Protein AF-A0A6I5NVY1-F1 (afdb_monomer)

Sequence (56 aa):
MSQLRRLGIDEIALRKGHKDFVVVLSDLDTHTLIGMAAARTHAAIETLLLAWGPEE

pLDDT: mean 88.76, std 10.01, range [47.31, 96.12]

Solvent-accessible surface area (backbone atoms only — not comparable to full-atom values): 3580 Å² total; per-residue (Å²): 135,84,84,84,86,42,82,41,80,46,82,44,73,78,41,91,93,67,89,39,43,37,27,42,32,28,34,68,82,78,74,39,81,73,49,73,23,83,37,86,47,68,69,43,46,48,54,51,53,62,71,72,49,82,90,131

Radius of gyration: 12.2 Å; Cα contacts (8 Å, |Δi|>4): 83; chains: 1; bounding box: 37×13×26 Å

Nearest PDB structures (foldseek):
  6hlq-assembly1_I  TM=6.164E-01  e=1.277E+00  Saccharomyces cerevisiae S288C
  3hd0-assembly1_A  TM=5.229E-01  e=9.252E-01  Thermotoga maritima
  5efv-assembly1_A  TM=7.597E-01  e=8.270E+00  Dubowvirus dv11
  2adz-assembly1_A  TM=4.878E-01  e=5.619E+00  Mus musculus
  6fne-assembly2_B  TM=4.353E-01  e=6.816E+00  Homo sapiens

Foldseek 3Di:
DDPQPDKDWDWDAPDPPPQFIKIWIARPVVRGTLDIFRHPDPVSVVVSVVVSPDDD

Secondary structure (DSSP, 8-state):
------EEEEEEEEETTTTEEEEEEEETTTTEEEEEESSSSHHHHHHHHHHH----

Mean predicted aligned error: 4.41 Å

Structure (mmCIF, N/CA/C/O backbone):
data_AF-A0A6I5NVY1-F1
#
_entry.id   AF-A0A6I5NVY1-F1
#
loop_
_atom_site.group_PDB
_atom_site.id
_atom_site.type_symbol
_atom_site.label_atom_id
_atom_site.label_alt_id
_atom_site.label_comp_id
_atom_site.label_asym_id
_atom_site.label_entity_id
_atom_site.label_seq_id
_atom_site.pdbx_PDB_ins_code
_atom_site.Cartn_x
_atom_site.Cartn_y
_atom_site.Cartn_z
_atom_site.occupancy
_atom_site.B_iso_or_equiv
_atom_site.auth_seq_id
_atom_site.auth_comp_id
_atom_site.auth_asym_id
_atom_site.auth_atom_id
_atom_site.pdbx_PDB_model_num
ATOM 1 N N . MET A 1 1 ? -14.351 -3.978 13.356 1.00 47.31 1 MET A N 1
ATOM 2 C CA . MET A 1 1 ? -14.062 -3.088 12.216 1.00 47.31 1 MET A CA 1
ATOM 3 C C . MET A 1 1 ? -13.048 -2.078 12.722 1.00 47.31 1 MET A C 1
ATOM 5 O O . MET A 1 1 ? -13.321 -1.461 13.746 1.00 47.31 1 MET A O 1
ATOM 9 N N . SER A 1 2 ? -11.840 -2.038 12.159 1.00 62.03 2 SER A N 1
ATOM 10 C CA . SER A 1 2 ? -10.798 -1.108 12.611 1.00 62.03 2 SER A CA 1
ATOM 11 C C . SER A 1 2 ? -11.015 0.245 11.940 1.00 62.03 2 SER A C 1
ATOM 13 O O . SER A 1 2 ? -10.97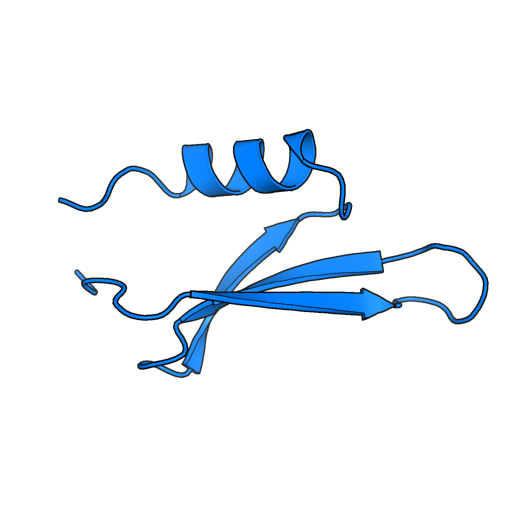4 0.315 10.717 1.00 62.03 2 SER A O 1
ATOM 15 N N . GLN A 1 3 ? -11.243 1.298 12.725 1.00 81.88 3 GLN A N 1
ATOM 16 C CA . GLN A 1 3 ? -11.136 2.672 12.231 1.00 81.88 3 GLN A CA 1
ATOM 17 C C . GLN A 1 3 ? -9.655 2.947 11.975 1.00 81.88 3 GLN A C 1
ATOM 19 O O . GLN A 1 3 ? -8.876 3.000 12.935 1.00 81.88 3 GLN A O 1
ATOM 24 N N . LEU A 1 4 ? -9.247 3.045 10.712 1.00 87.12 4 LEU A N 1
ATOM 25 C CA . LEU A 1 4 ? -7.851 3.272 10.373 1.00 87.12 4 LEU A CA 1
ATOM 26 C C . LEU A 1 4 ? -7.523 4.738 10.652 1.00 87.12 4 LEU A C 1
ATOM 28 O O . LEU A 1 4 ? -7.915 5.636 9.920 1.00 87.12 4 LEU A O 1
ATOM 32 N N . ARG A 1 5 ? -6.742 5.013 11.696 1.00 90.75 5 ARG A N 1
ATOM 33 C CA . ARG A 1 5 ? -6.392 6.405 12.031 1.00 90.75 5 ARG A CA 1
ATOM 34 C C . ARG A 1 5 ? -5.089 6.846 11.383 1.00 90.75 5 ARG A C 1
ATOM 36 O O . 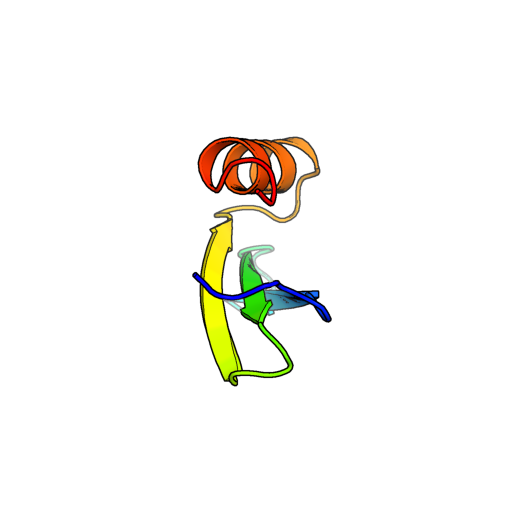ARG A 1 5 ? -4.896 8.038 11.139 1.00 90.75 5 ARG A O 1
ATOM 43 N N . ARG A 1 6 ? -4.168 5.904 11.160 1.00 93.56 6 ARG A N 1
ATOM 44 C CA . ARG A 1 6 ? -2.823 6.164 10.642 1.00 93.56 6 ARG A CA 1
ATOM 45 C C . ARG A 1 6 ? -2.435 5.110 9.610 1.00 93.56 6 ARG A C 1
ATOM 47 O O . ARG A 1 6 ? -2.141 3.969 9.956 1.00 93.56 6 ARG A O 1
ATOM 54 N N . LEU A 1 7 ? -2.387 5.525 8.347 1.00 93.94 7 LEU A N 1
ATOM 55 C CA . LEU A 1 7 ? -1.916 4.705 7.235 1.00 93.94 7 LEU A CA 1
ATOM 56 C C . LEU A 1 7 ? -0.407 4.894 7.028 1.00 93.94 7 LEU A C 1
ATOM 58 O O . LEU A 1 7 ? 0.060 6.013 6.813 1.00 93.94 7 LEU A O 1
ATOM 62 N N . GLY A 1 8 ? 0.340 3.797 7.058 1.00 95.12 8 GLY A N 1
ATOM 63 C CA . GLY A 1 8 ? 1.728 3.718 6.620 1.00 95.12 8 GLY A CA 1
ATOM 64 C C . GLY A 1 8 ? 1.797 3.307 5.157 1.00 95.12 8 GLY A C 1
ATOM 65 O O . GLY A 1 8 ? 1.076 2.400 4.741 1.00 95.12 8 GLY A O 1
ATOM 66 N N . ILE A 1 9 ? 2.659 3.966 4.385 1.00 95.56 9 ILE A N 1
ATOM 67 C CA . ILE A 1 9 ? 2.928 3.626 2.986 1.00 95.56 9 ILE A CA 1
ATOM 68 C C . ILE A 1 9 ? 4.438 3.608 2.796 1.00 95.56 9 ILE A C 1
ATOM 70 O O . ILE A 1 9 ? 5.075 4.659 2.833 1.00 95.56 9 ILE A O 1
ATOM 74 N N . ASP A 1 10 ? 4.985 2.423 2.554 1.00 94.62 10 ASP A N 1
ATOM 75 C CA . ASP A 1 10 ? 6.418 2.231 2.345 1.00 94.62 10 ASP A CA 1
ATOM 76 C C . ASP A 1 10 ? 6.698 1.585 0.988 1.00 94.62 10 ASP A C 1
ATOM 78 O O . ASP A 1 10 ? 5.951 0.726 0.520 1.00 94.62 10 ASP A O 1
ATOM 82 N N . GLU A 1 11 ? 7.809 1.974 0.362 1.00 92.81 11 GLU A N 1
ATOM 83 C CA . GLU A 1 11 ? 8.337 1.336 -0.845 1.00 92.81 11 GLU A CA 1
ATOM 84 C C . GLU A 1 11 ? 9.480 0.386 -0.473 1.00 92.81 11 GLU A C 1
ATOM 86 O O . GLU A 1 11 ? 10.485 0.797 0.110 1.00 92.81 11 GLU A O 1
ATOM 91 N N . ILE A 1 12 ? 9.360 -0.883 -0.863 1.00 92.69 12 ILE A N 1
ATOM 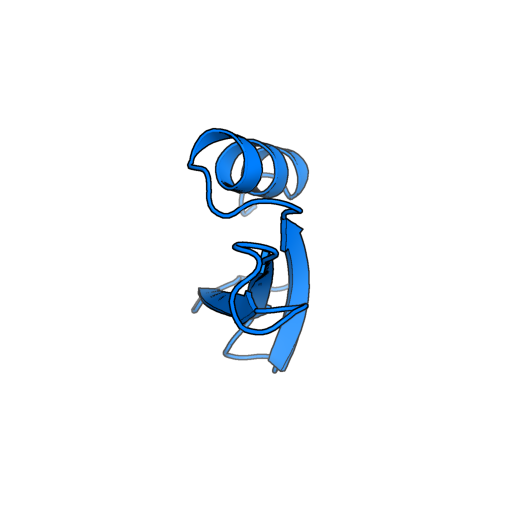92 C CA . ILE A 1 12 ? 10.405 -1.890 -0.676 1.00 92.69 12 ILE A CA 1
ATOM 93 C C . ILE A 1 12 ? 10.978 -2.262 -2.039 1.00 92.69 12 ILE A C 1
ATOM 95 O O . ILE A 1 12 ? 10.277 -2.792 -2.899 1.00 92.69 12 ILE A O 1
ATOM 99 N N . ALA A 1 13 ? 12.279 -2.033 -2.223 1.00 91.50 13 ALA A N 1
ATOM 100 C CA . ALA A 1 13 ? 13.004 -2.530 -3.387 1.00 91.50 13 ALA A CA 1
ATOM 101 C C . ALA A 1 13 ? 13.193 -4.049 -3.281 1.00 91.50 13 ALA A C 1
ATOM 103 O O . ALA A 1 13 ? 13.944 -4.525 -2.430 1.00 91.50 13 ALA A O 1
ATOM 104 N N . LEU A 1 14 ? 12.557 -4.803 -4.175 1.00 90.25 14 LEU A N 1
ATOM 105 C CA . LEU A 1 14 ? 12.670 -6.263 -4.234 1.00 90.25 14 LEU A CA 1
ATOM 106 C C . LEU A 1 14 ? 14.035 -6.698 -4.774 1.00 90.25 14 LEU A C 1
ATOM 108 O O . LEU A 1 14 ? 14.600 -7.707 -4.349 1.00 90.25 14 LEU A O 1
ATOM 112 N N . ARG A 1 15 ? 14.603 -5.907 -5.693 1.00 91.50 15 ARG A N 1
ATOM 113 C CA . ARG A 1 15 ? 15.933 -6.146 -6.258 1.00 91.50 15 ARG A CA 1
ATOM 114 C C . ARG A 1 15 ? 16.698 -4.841 -6.465 1.00 91.50 15 ARG A C 1
ATOM 116 O O . ARG A 1 15 ? 16.304 -3.968 -7.242 1.00 91.50 15 ARG A O 1
ATOM 123 N N . LYS A 1 16 ? 17.849 -4.724 -5.797 1.00 84.81 16 LYS A N 1
ATOM 124 C CA . LYS A 1 16 ? 18.701 -3.526 -5.832 1.00 84.81 16 LYS A CA 1
ATOM 125 C C . LYS A 1 16 ? 19.131 -3.186 -7.263 1.00 84.81 16 LYS A C 1
ATOM 127 O O . LYS A 1 16 ? 19.772 -3.994 -7.919 1.00 84.81 16 LYS A O 1
ATOM 132 N N . GLY A 1 17 ? 18.815 -1.974 -7.721 1.00 85.88 17 GLY A N 1
ATOM 133 C CA . GLY A 1 17 ? 19.229 -1.458 -9.034 1.00 85.88 17 GLY A CA 1
ATOM 134 C C . GLY A 1 17 ? 18.326 -1.838 -10.214 1.00 85.88 17 GLY A C 1
ATOM 135 O O . GLY A 1 17 ? 18.559 -1.353 -11.316 1.00 85.88 17 GLY A O 1
ATOM 136 N N . HIS A 1 18 ? 17.274 -2.637 -10.003 1.00 83.06 18 HIS A N 1
ATOM 137 C CA . HIS A 1 18 ? 16.408 -3.131 -11.087 1.00 83.06 18 HIS A CA 1
ATOM 138 C C . HIS A 1 18 ? 15.074 -2.394 -11.224 1.00 83.06 18 HIS A C 1
ATOM 140 O O . HIS A 1 18 ? 14.251 -2.770 -12.051 1.00 83.06 18 HIS A O 1
ATOM 146 N N . LYS A 1 19 ? 14.871 -1.331 -10.437 1.00 82.88 19 LYS A N 1
ATOM 147 C CA . LYS A 1 19 ? 13.604 -0.592 -10.351 1.00 82.88 19 LYS A CA 1
ATOM 148 C C . LYS A 1 19 ? 12.389 -1.485 -10.039 1.00 82.88 19 LYS A C 1
ATOM 150 O O . LYS A 1 19 ? 11.271 -1.158 -10.421 1.00 82.88 19 LYS A O 1
ATOM 155 N N . ASP A 1 20 ? 12.643 -2.601 -9.365 1.00 88.44 20 ASP A N 1
ATOM 156 C CA . ASP A 1 20 ? 11.642 -3.574 -8.958 1.00 88.44 20 ASP A CA 1
ATOM 157 C C . ASP A 1 20 ? 11.258 -3.285 -7.508 1.00 88.44 20 ASP A C 1
ATOM 159 O O . ASP A 1 20 ? 12.105 -3.382 -6.609 1.00 88.44 20 ASP A O 1
ATOM 163 N N . PHE A 1 21 ? 10.022 -2.839 -7.305 1.00 88.94 21 PHE A N 1
ATOM 164 C CA . PHE A 1 21 ? 9.534 -2.341 -6.027 1.00 88.94 21 PHE A CA 1
ATOM 165 C C . PHE A 1 21 ? 8.118 -2.831 -5.763 1.00 88.94 21 PHE A C 1
ATOM 167 O O . PHE A 1 21 ? 7.305 -2.923 -6.680 1.00 88.94 21 PHE A O 1
ATOM 174 N N . VAL A 1 22 ? 7.808 -3.035 -4.490 1.00 94.19 22 VAL A N 1
ATOM 175 C CA . VAL A 1 22 ? 6.443 -3.201 -3.995 1.00 94.19 22 VAL A CA 1
ATOM 176 C C . VAL A 1 22 ? 6.126 -2.052 -3.047 1.00 94.19 22 VAL A C 1
ATOM 178 O O . VAL A 1 22 ? 6.998 -1.607 -2.299 1.00 94.19 22 VAL A O 1
ATOM 181 N N . VAL A 1 23 ? 4.890 -1.566 -3.078 1.00 95.69 23 VAL A N 1
ATOM 182 C CA . VAL A 1 23 ? 4.391 -0.628 -2.069 1.00 95.69 23 VAL A CA 1
ATOM 183 C C . VAL A 1 23 ? 3.595 -1.405 -1.037 1.00 95.69 23 VAL A C 1
ATOM 185 O O . VAL A 1 23 ? 2.739 -2.208 -1.403 1.00 95.69 23 VAL A O 1
ATOM 188 N N . VAL A 1 24 ? 3.871 -1.166 0.238 1.00 96.12 24 VAL A N 1
ATOM 189 C CA . VAL A 1 24 ? 3.228 -1.821 1.376 1.00 96.12 24 VAL A CA 1
ATOM 190 C C . VAL A 1 24 ? 2.366 -0.803 2.107 1.00 96.12 24 VAL A C 1
ATOM 192 O O . VAL A 1 24 ? 2.851 0.270 2.460 1.00 96.12 24 VAL A O 1
ATOM 195 N N . LEU A 1 25 ? 1.098 -1.144 2.330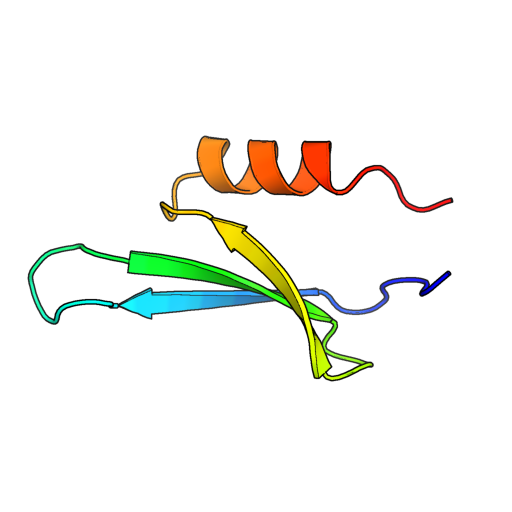 1.00 95.19 25 LEU A N 1
ATOM 196 C CA . LEU A 1 25 ? 0.155 -0.350 3.108 1.00 95.19 25 LEU A CA 1
ATOM 197 C C . LEU A 1 25 ? -0.064 -1.040 4.448 1.00 95.19 25 LEU A C 1
ATOM 199 O O . LEU A 1 25 ? -0.450 -2.211 4.479 1.00 95.19 25 LEU A O 1
ATOM 203 N N . SER A 1 26 ? 0.168 -0.332 5.547 1.00 94.81 26 SER A N 1
ATOM 204 C CA . SER A 1 26 ? 0.005 -0.870 6.899 1.00 94.81 26 SER A CA 1
ATOM 205 C C . SER A 1 26 ? -0.791 0.068 7.794 1.00 94.81 26 SER A C 1
ATOM 207 O O . SER A 1 26 ? -0.741 1.288 7.652 1.00 94.81 26 SER A O 1
ATOM 209 N N . ASP A 1 27 ? -1.532 -0.506 8.732 1.00 94.25 27 ASP A N 1
ATOM 210 C CA . ASP A 1 27 ? -2.106 0.243 9.839 1.00 94.25 27 ASP A CA 1
ATOM 211 C C . ASP A 1 27 ? -1.010 0.465 10.887 1.00 94.25 27 ASP A C 1
ATOM 213 O O . ASP A 1 27 ? -0.487 -0.488 11.473 1.00 94.25 27 ASP A O 1
ATOM 217 N N . LEU A 1 28 ? -0.642 1.726 11.117 1.00 94.94 28 LEU A N 1
ATOM 218 C CA . LEU A 1 28 ? 0.420 2.087 12.059 1.00 94.94 28 LEU A CA 1
ATOM 219 C C . LEU A 1 28 ? -0.022 2.010 13.526 1.00 94.94 28 LEU A C 1
ATOM 221 O O . LEU A 1 28 ? 0.832 2.060 14.413 1.00 94.94 28 LEU A O 1
ATOM 225 N N . ASP A 1 29 ? -1.323 1.926 13.798 1.00 93.88 29 ASP A N 1
ATOM 226 C CA . ASP A 1 29 ? -1.865 1.728 15.141 1.00 93.88 29 ASP A CA 1
ATOM 227 C C . ASP A 1 29 ? -1.875 0.249 15.526 1.00 93.88 29 ASP A C 1
ATOM 229 O O . ASP A 1 29 ? -1.499 -0.100 16.644 1.00 93.88 29 ASP A O 1
ATOM 233 N N . THR A 1 30 ? -2.291 -0.621 14.605 1.00 93.94 30 THR A N 1
ATOM 234 C CA . THR A 1 30 ? -2.402 -2.067 14.868 1.00 93.94 30 THR A CA 1
ATOM 235 C C . THR A 1 30 ? -1.194 -2.873 14.397 1.00 93.94 30 THR A C 1
ATOM 237 O O . THR A 1 30 ? -1.093 -4.058 14.712 1.00 93.94 30 THR A O 1
ATOM 240 N N . HIS A 1 31 ? -0.267 -2.248 13.666 1.00 93.19 31 HIS A N 1
ATOM 241 C CA . HIS A 1 31 ? 0.876 -2.898 13.018 1.00 93.19 31 HIS A CA 1
ATOM 242 C C . HIS A 1 31 ? 0.464 -4.035 12.070 1.00 93.19 31 HIS A C 1
ATOM 244 O O . HIS A 1 31 ? 1.187 -5.022 11.912 1.00 93.19 31 HIS A O 1
ATOM 250 N N . THR A 1 32 ? -0.707 -3.910 11.440 1.00 92.69 32 THR A N 1
ATOM 251 C CA . THR A 1 32 ? -1.242 -4.917 10.517 1.00 92.69 32 THR A CA 1
ATOM 252 C C . THR A 1 32 ? -1.039 -4.512 9.061 1.00 92.69 32 THR A C 1
ATOM 254 O O . THR A 1 32 ? -1.046 -3.333 8.711 1.00 92.69 32 THR A O 1
ATOM 257 N N . LEU A 1 33 ? -0.830 -5.506 8.192 1.00 93.06 33 LEU A N 1
ATOM 258 C CA . LEU A 1 33 ? -0.754 -5.299 6.748 1.00 93.06 33 LEU A CA 1
ATOM 259 C C . LEU A 1 33 ? -2.166 -5.098 6.190 1.00 93.06 33 LEU A C 1
ATOM 261 O O . LEU A 1 33 ? -3.005 -5.987 6.317 1.00 93.06 33 LEU A O 1
ATOM 265 N N . ILE A 1 34 ? -2.394 -3.965 5.531 1.00 92.69 34 ILE A N 1
ATOM 266 C CA . ILE A 1 34 ? -3.644 -3.672 4.821 1.00 92.69 34 ILE A CA 1
ATOM 267 C C . ILE A 1 34 ? -3.580 -4.257 3.410 1.00 92.69 34 ILE A C 1
ATOM 269 O O . ILE A 1 34 ? -4.514 -4.913 2.958 1.00 92.69 34 ILE A O 1
ATOM 273 N N . GLY A 1 35 ? -2.463 -4.054 2.710 1.00 93.94 35 GLY A N 1
ATOM 274 C CA . GLY A 1 35 ? -2.308 -4.543 1.346 1.00 93.94 35 GLY A CA 1
ATOM 275 C C . GLY A 1 35 ? -0.965 -4.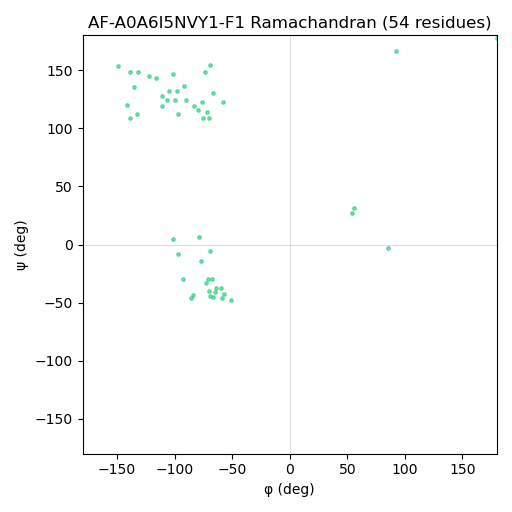199 0.721 1.00 93.94 35 GLY A C 1
ATOM 276 O O . GLY A 1 35 ? -0.124 -3.534 1.325 1.00 93.94 35 GLY A O 1
ATOM 277 N N . MET A 1 36 ? -0.765 -4.669 -0.509 1.00 95.88 36 MET A N 1
ATOM 278 C CA . MET A 1 36 ? 0.442 -4.401 -1.287 1.00 95.88 36 MET A CA 1
ATOM 279 C C . MET A 1 36 ? 0.087 -4.041 -2.726 1.00 95.88 36 MET A C 1
ATOM 281 O O . MET A 1 36 ? -0.729 -4.719 -3.349 1.00 95.88 36 MET A O 1
ATOM 285 N N . ALA A 1 37 ? 0.730 -3.009 -3.269 1.00 95.19 37 ALA A N 1
ATOM 286 C CA . ALA A 1 37 ? 0.635 -2.659 -4.680 1.00 95.19 37 ALA A CA 1
ATOM 287 C C . ALA A 1 37 ? 1.916 -3.082 -5.409 1.00 95.19 37 ALA A C 1
ATOM 289 O O . ALA A 1 37 ? 3.028 -2.780 -4.976 1.00 95.19 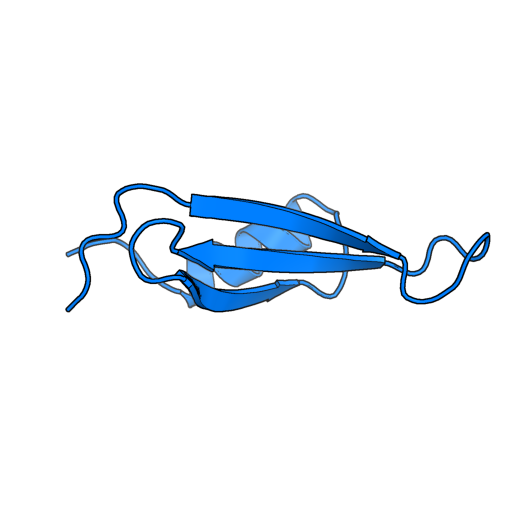37 ALA A O 1
ATOM 290 N N . ALA A 1 38 ? 1.757 -3.755 -6.550 1.00 89.69 38 ALA A N 1
ATOM 291 C CA . ALA A 1 38 ? 2.868 -4.272 -7.357 1.00 89.69 38 ALA A CA 1
ATOM 292 C C . ALA A 1 38 ? 3.708 -3.177 -8.045 1.00 89.69 38 ALA A C 1
ATOM 294 O O . ALA A 1 38 ? 4.704 -3.475 -8.696 1.00 89.69 38 ALA A O 1
ATOM 295 N N . ALA A 1 39 ? 3.289 -1.915 -7.950 1.00 89.44 39 ALA A N 1
ATOM 296 C CA . ALA A 1 39 ? 4.019 -0.775 -8.473 1.00 89.44 39 ALA A CA 1
ATOM 297 C C . ALA A 1 39 ? 3.756 0.464 -7.614 1.00 89.44 39 ALA A C 1
ATOM 299 O O . ALA A 1 39 ? 2.683 0.624 -7.038 1.00 89.44 39 ALA A O 1
ATOM 300 N N . ARG A 1 40 ? 4.716 1.391 -7.615 1.00 89.00 40 ARG A N 1
ATOM 301 C CA . ARG A 1 40 ? 4.614 2.699 -6.945 1.00 89.00 40 ARG A CA 1
ATOM 302 C C . ARG A 1 40 ? 3.800 3.753 -7.692 1.00 89.00 40 ARG A C 1
ATOM 304 O O . ARG A 1 40 ? 3.845 4.934 -7.361 1.00 89.00 40 ARG A O 1
ATOM 311 N N . THR A 1 41 ? 3.155 3.363 -8.784 1.00 92.25 41 THR A N 1
ATOM 312 C CA . THR A 1 41 ? 2.384 4.299 -9.598 1.00 92.25 41 THR A CA 1
ATOM 313 C C . THR A 1 41 ? 1.097 4.666 -8.874 1.00 92.25 41 THR A C 1
ATOM 315 O O . THR A 1 41 ? 0.509 3.841 -8.178 1.00 92.25 41 THR A O 1
ATOM 318 N N . HIS A 1 42 ? 0.631 5.899 -9.089 1.00 92.75 42 HIS A N 1
ATOM 319 C CA . HIS A 1 42 ? -0.628 6.376 -8.520 1.00 92.75 42 HIS A CA 1
ATOM 320 C C . HIS A 1 42 ? -1.781 5.404 -8.804 1.00 92.75 42 HIS A C 1
ATOM 322 O O . HIS A 1 42 ? -2.456 4.984 -7.878 1.00 92.75 42 HIS A O 1
ATOM 328 N N . ALA A 1 43 ? -1.920 4.956 -10.057 1.00 95.00 43 ALA A N 1
ATOM 329 C CA . ALA A 1 43 ? -2.981 4.038 -10.467 1.00 95.00 43 ALA A CA 1
ATOM 330 C C . ALA A 1 43 ? -2.958 2.688 -9.722 1.00 95.00 43 ALA A C 1
ATOM 332 O O . ALA A 1 43 ? -4.013 2.141 -9.407 1.00 95.00 43 ALA A O 1
ATOM 333 N N . ALA A 1 44 ? -1.772 2.140 -9.427 1.00 93.50 44 ALA A N 1
ATOM 334 C CA . ALA A 1 44 ? -1.660 0.875 -8.701 1.00 93.50 44 ALA A CA 1
ATOM 335 C C . ALA A 1 44 ? -2.071 1.030 -7.229 1.00 93.50 44 ALA A C 1
ATOM 337 O O . ALA A 1 44 ? -2.768 0.172 -6.689 1.00 93.50 44 ALA A O 1
ATOM 338 N N . ILE A 1 45 ? -1.675 2.141 -6.602 1.00 93.88 45 ILE A N 1
ATOM 339 C CA . ILE A 1 45 ? -2.044 2.468 -5.220 1.00 93.88 45 ILE A CA 1
ATOM 340 C C . ILE A 1 45 ? -3.543 2.788 -5.130 1.00 93.88 45 ILE A C 1
ATOM 342 O O . ILE A 1 45 ? -4.227 2.269 -4.255 1.00 93.88 45 ILE A O 1
ATOM 346 N N . GLU A 1 46 ? -4.072 3.582 -6.062 1.00 93.69 46 GLU A N 1
ATOM 347 C CA . GLU A 1 46 ? -5.492 3.939 -6.147 1.00 93.69 46 GLU A CA 1
ATOM 348 C C . GLU A 1 46 ? -6.375 2.697 -6.305 1.00 93.69 46 GLU A C 1
ATOM 350 O O . GLU A 1 46 ? -7.339 2.532 -5.564 1.00 93.69 46 GLU A O 1
ATOM 355 N N . THR A 1 47 ? -6.005 1.775 -7.202 1.00 94.00 47 THR A N 1
ATOM 356 C CA . THR A 1 47 ? -6.733 0.509 -7.394 1.00 94.00 47 THR A CA 1
ATOM 357 C C . THR A 1 47 ? -6.823 -0.290 -6.093 1.00 94.00 47 THR A C 1
ATOM 359 O O . THR A 1 47 ? -7.882 -0.826 -5.770 1.00 94.00 47 THR A O 1
ATOM 362 N N . LEU A 1 48 ? -5.727 -0.359 -5.330 1.00 92.88 48 LEU A N 1
ATOM 363 C CA . LEU A 1 48 ? -5.699 -1.054 -4.045 1.00 92.88 48 LEU A CA 1
ATOM 364 C C . LEU A 1 48 ? -6.592 -0.363 -3.004 1.00 92.88 48 LEU A C 1
ATOM 366 O O . LEU A 1 48 ? -7.355 -1.040 -2.322 1.00 92.88 48 LEU A O 1
ATOM 370 N N . LEU A 1 49 ? -6.518 0.966 -2.894 1.00 90.69 49 LEU A N 1
ATOM 371 C CA . LEU A 1 49 ? -7.323 1.740 -1.942 1.00 90.69 49 LEU A CA 1
ATOM 372 C C . LEU A 1 49 ? -8.823 1.657 -2.257 1.00 90.69 49 LEU A C 1
ATOM 374 O O . LEU A 1 49 ? -9.630 1.475 -1.351 1.00 90.69 49 LEU A O 1
ATOM 378 N N . LEU A 1 50 ? -9.200 1.717 -3.536 1.00 91.19 50 LEU A N 1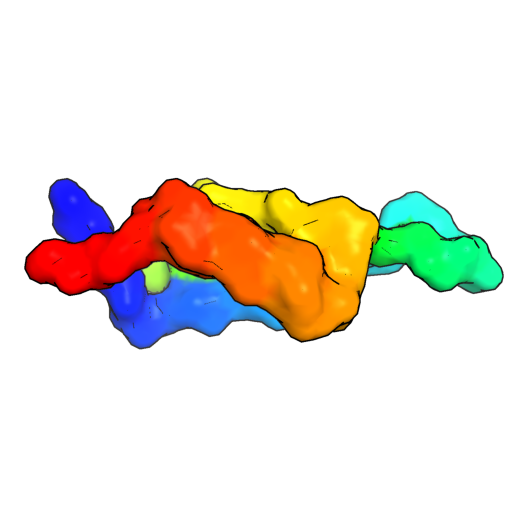
ATOM 379 C CA . LEU A 1 50 ? -10.590 1.539 -3.965 1.00 91.19 50 LEU A CA 1
ATOM 380 C C . LEU A 1 50 ? -11.106 0.126 -3.663 1.00 91.19 50 LEU A C 1
ATOM 382 O O . LEU A 1 50 ? -12.262 -0.028 -3.275 1.00 91.19 50 LEU A O 1
ATOM 386 N N . ALA A 1 51 ? -10.260 -0.897 -3.820 1.00 89.88 51 ALA A N 1
ATOM 387 C CA . ALA A 1 51 ? -10.606 -2.279 -3.490 1.00 89.88 51 ALA A CA 1
ATOM 388 C C . ALA A 1 51 ? -10.709 -2.528 -1.976 1.00 89.88 51 ALA A C 1
ATOM 390 O O . ALA A 1 51 ? -11.476 -3.393 -1.557 1.00 89.88 51 ALA A O 1
ATOM 391 N N . TRP A 1 52 ? -9.950 -1.785 -1.165 1.00 86.56 52 TRP A N 1
ATOM 392 C CA . TRP A 1 52 ? -10.043 -1.836 0.295 1.00 86.56 52 TRP A CA 1
ATOM 393 C C . TRP A 1 52 ? -11.383 -1.277 0.807 1.00 86.56 52 TRP A C 1
ATOM 395 O O . TRP A 1 52 ? -11.921 -1.794 1.784 1.00 86.56 52 TRP A O 1
ATOM 405 N N . GLY A 1 53 ? -11.969 -0.323 0.077 1.00 81.06 53 GLY A N 1
ATOM 406 C CA . GLY A 1 53 ? -13.295 0.232 0.347 1.00 81.06 53 GLY A CA 1
ATOM 407 C C . GLY A 1 53 ? -13.264 1.483 1.236 1.00 81.06 53 GLY A C 1
ATOM 408 O O . GLY A 1 53 ? -12.226 1.818 1.806 1.00 81.06 53 GLY A O 1
ATOM 409 N N . PRO A 1 54 ? -14.38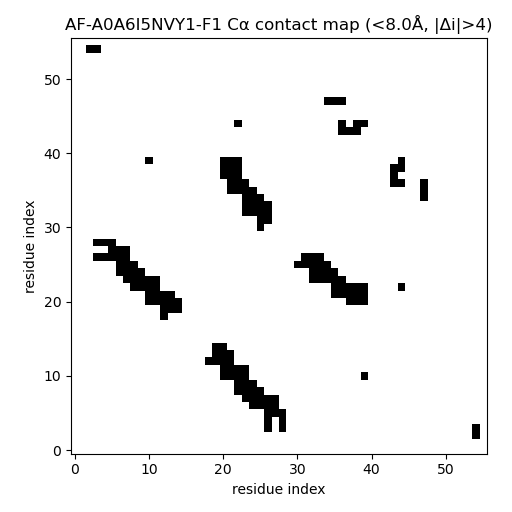1 2.229 1.315 1.00 72.06 54 PRO A N 1
ATOM 410 C CA . PRO A 1 54 ? -14.485 3.401 2.181 1.00 72.06 54 PRO A CA 1
ATOM 411 C C . PRO A 1 54 ? -14.496 3.005 3.665 1.00 72.06 54 PRO A C 1
ATOM 413 O O . PRO A 1 54 ? -14.928 1.908 4.016 1.00 72.06 54 PRO A O 1
ATOM 416 N N . GLU A 1 55 ? -14.065 3.919 4.539 1.00 63.62 55 GLU A N 1
ATOM 417 C CA . GLU A 1 55 ? -14.348 3.798 5.97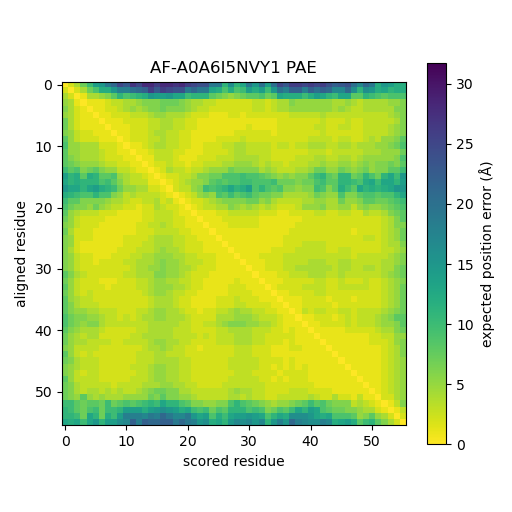3 1.00 63.62 55 GLU A CA 1
ATOM 418 C C . GLU A 1 55 ? -15.860 3.945 6.220 1.00 63.62 55 GLU A C 1
ATOM 420 O O . GLU A 1 55 ? -16.477 4.884 5.710 1.00 63.62 55 GLU A O 1
ATOM 425 N N . GLU A 1 56 ? -16.443 3.010 6.982 1.00 55.25 56 GLU A N 1
ATOM 426 C CA . GLU A 1 56 ? -17.815 3.084 7.521 1.00 55.25 56 GLU A CA 1
ATOM 427 C C . GLU A 1 56 ? -17.861 3.785 8.886 1.00 55.25 56 GLU A C 1
ATOM 429 O O . GLU A 1 56 ? -16.999 3.483 9.750 1.00 55.25 56 GLU A O 1
#